Protein AF-A0A6I3GYB7-F1 (afdb_monomer_lite)

Structure (mmCIF, N/CA/C/O backbone):
data_AF-A0A6I3GYB7-F1
#
_entry.id   AF-A0A6I3GYB7-F1
#
loop_
_atom_site.group_PDB
_atom_site.id
_atom_site.type_symbol
_atom_site.label_atom_id
_atom_site.label_alt_id
_atom_site.label_comp_id
_atom_site.label_asym_id
_atom_site.label_entity_id
_atom_site.label_seq_id
_atom_site.pdbx_PDB_ins_code
_atom_site.Cartn_x
_atom_site.Cartn_y
_atom_site.Cartn_z
_atom_site.occupancy
_atom_site.B_iso_or_equiv
_atom_site.auth_seq_id
_atom_site.auth_comp_id
_atom_site.auth_asym_id
_atom_site.auth_atom_id
_atom_site.pdbx_PDB_model_num
ATOM 1 N N . MET A 1 1 ? 23.355 5.301 -6.946 1.00 55.34 1 MET A N 1
ATOM 2 C CA . MET A 1 1 ? 22.120 4.824 -6.289 1.00 55.34 1 MET A CA 1
ATOM 3 C C . MET A 1 1 ? 21.143 4.460 -7.397 1.00 55.34 1 MET A C 1
ATOM 5 O O . MET A 1 1 ? 20.892 5.312 -8.239 1.00 55.34 1 MET A O 1
ATOM 9 N N . ILE A 1 2 ? 20.702 3.204 -7.495 1.00 76.81 2 ILE A N 1
ATOM 10 C CA . ILE A 1 2 ? 19.720 2.808 -8.518 1.00 76.81 2 ILE A CA 1
ATOM 11 C C . ILE A 1 2 ? 18.351 3.260 -8.012 1.00 76.81 2 ILE A C 1
ATOM 13 O O . ILE A 1 2 ? 17.934 2.853 -6.932 1.00 76.81 2 ILE A O 1
ATOM 17 N N . ILE A 1 3 ? 17.693 4.144 -8.756 1.00 87.94 3 ILE A N 1
ATOM 18 C CA . ILE A 1 3 ? 16.354 4.637 -8.422 1.00 87.94 3 ILE A CA 1
ATOM 19 C C . ILE A 1 3 ? 15.356 3.548 -8.803 1.00 87.94 3 ILE A C 1
ATOM 21 O O . ILE A 1 3 ? 15.373 3.114 -9.950 1.00 87.94 3 ILE A O 1
ATOM 25 N N . ASP A 1 4 ? 14.502 3.129 -7.868 1.00 95.19 4 ASP A N 1
ATOM 26 C CA . ASP A 1 4 ? 13.400 2.206 -8.152 1.00 95.19 4 ASP A CA 1
ATOM 27 C C . ASP A 1 4 ? 12.264 2.967 -8.843 1.00 95.19 4 ASP A C 1
ATOM 29 O O . ASP A 1 4 ? 11.547 3.758 -8.230 1.00 95.19 4 ASP A O 1
ATOM 33 N N . THR A 1 5 ? 12.153 2.781 -10.153 1.00 96.81 5 THR A N 1
ATOM 34 C CA . THR A 1 5 ? 11.189 3.491 -10.999 1.00 96.81 5 THR A CA 1
ATOM 35 C C . THR A 1 5 ? 9.921 2.677 -11.213 1.00 96.81 5 THR A C 1
ATOM 37 O O . THR A 1 5 ? 9.912 1.450 -11.143 1.00 96.81 5 THR A O 1
ATOM 40 N N . THR A 1 6 ? 8.840 3.350 -11.602 1.00 97.12 6 THR A N 1
ATOM 41 C CA . THR A 1 6 ? 7.578 2.685 -11.958 1.00 97.12 6 THR A CA 1
ATOM 42 C C . THR A 1 6 ? 7.722 1.715 -13.137 1.00 97.12 6 THR A C 1
ATOM 44 O O . THR A 1 6 ? 6.985 0.735 -13.215 1.00 97.12 6 THR A O 1
ATOM 47 N N . LYS A 1 7 ? 8.681 1.957 -14.048 1.00 96.81 7 LYS A N 1
ATOM 48 C CA . LYS A 1 7 ? 9.011 1.040 -15.151 1.00 96.81 7 LYS A CA 1
ATOM 49 C C . LYS A 1 7 ? 9.621 -0.259 -14.633 1.00 96.81 7 LYS A C 1
ATOM 51 O O . LYS A 1 7 ? 9.180 -1.325 -15.046 1.00 96.81 7 LYS A O 1
ATOM 56 N N . GLN A 1 8 ? 10.594 -0.166 -13.725 1.00 95.81 8 GLN A N 1
ATOM 57 C CA . GLN A 1 8 ? 11.191 -1.347 -13.097 1.00 95.81 8 GLN A CA 1
ATOM 58 C C . GLN A 1 8 ? 10.139 -2.113 -12.313 1.00 95.81 8 GLN A C 1
ATOM 60 O O . GLN A 1 8 ? 9.968 -3.288 -12.579 1.00 95.81 8 GLN A O 1
ATOM 65 N N . ALA A 1 9 ? 9.332 -1.423 -11.505 1.00 97.12 9 ALA A N 1
ATOM 66 C CA . ALA A 1 9 ? 8.258 -2.035 -10.731 1.00 97.12 9 ALA A CA 1
ATOM 67 C C . ALA A 1 9 ? 7.223 -2.828 -11.553 1.00 97.12 9 ALA A C 1
ATOM 69 O O . ALA A 1 9 ? 6.554 -3.706 -11.016 1.00 97.12 9 ALA A O 1
ATOM 70 N N . LYS A 1 10 ? 7.070 -2.548 -12.853 1.00 97.12 10 LYS A N 1
ATOM 71 C CA . LYS A 1 10 ? 6.273 -3.395 -13.757 1.00 97.12 10 LYS A CA 1
ATOM 72 C C . LYS A 1 10 ? 7.041 -4.609 -14.282 1.00 97.12 10 LYS A C 1
ATOM 74 O O . LYS A 1 10 ? 6.424 -5.623 -14.576 1.00 97.12 10 LYS A O 1
ATOM 79 N N . ALA A 1 11 ? 8.353 -4.481 -14.457 1.00 97.12 11 ALA A N 1
ATOM 80 C CA . ALA A 1 11 ? 9.217 -5.510 -15.022 1.00 97.12 11 ALA A CA 1
ATOM 81 C C . ALA A 1 11 ? 9.594 -6.610 -14.014 1.00 97.12 11 ALA A C 1
ATOM 83 O O . ALA A 1 11 ? 9.839 -7.737 -14.431 1.00 97.12 11 ALA A O 1
ATOM 84 N N . ASP A 1 12 ? 9.636 -6.306 -12.714 1.00 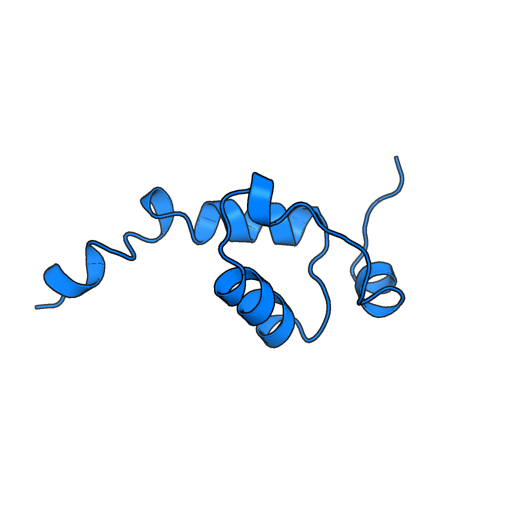95.94 12 ASP A N 1
ATOM 85 C CA . ASP A 1 12 ? 9.995 -7.245 -11.640 1.00 95.94 12 ASP A CA 1
ATOM 86 C C . ASP A 1 12 ? 8.908 -7.321 -10.538 1.00 95.94 12 ASP A C 1
ATOM 88 O O . ASP A 1 12 ? 9.147 -6.958 -9.382 1.00 95.94 12 ASP A O 1
ATOM 92 N N . PRO A 1 13 ? 7.691 -7.796 -10.865 1.00 95.44 13 PRO A N 1
ATOM 93 C CA . PRO A 1 13 ? 6.532 -7.737 -9.966 1.00 95.44 13 PRO A CA 1
ATOM 94 C C . PRO A 1 13 ? 6.704 -8.516 -8.653 1.00 95.44 13 PRO A C 1
ATOM 96 O O . PRO A 1 13 ? 6.053 -8.180 -7.660 1.00 95.44 13 PRO A O 1
ATOM 99 N N . ASP A 1 14 ? 7.578 -9.520 -8.638 1.00 95.69 14 ASP A N 1
ATOM 100 C CA . ASP A 1 14 ? 7.793 -10.432 -7.506 1.00 95.69 14 ASP A CA 1
ATOM 101 C C . ASP A 1 14 ? 9.061 -10.108 -6.708 1.00 95.69 14 ASP A C 1
ATOM 103 O O . ASP A 1 14 ? 9.489 -10.885 -5.856 1.00 95.69 14 ASP A O 1
ATOM 107 N N . LYS A 1 15 ? 9.679 -8.949 -6.970 1.00 95.50 15 LYS A N 1
ATOM 108 C CA . LYS A 1 15 ? 10.796 -8.460 -6.164 1.00 95.50 15 LYS A CA 1
ATOM 109 C C . LYS A 1 15 ? 10.359 -8.325 -4.705 1.00 95.50 15 LYS A C 1
ATOM 111 O O . LYS A 1 15 ? 9.368 -7.660 -4.409 1.00 95.50 15 LYS A O 1
ATOM 116 N N . GLU A 1 16 ? 11.138 -8.912 -3.804 1.00 96.19 16 GLU A N 1
ATOM 117 C CA . GLU A 1 16 ? 10.914 -8.809 -2.366 1.00 96.19 16 GLU A CA 1
ATOM 118 C C . GLU A 1 16 ? 11.032 -7.352 -1.892 1.00 96.19 16 GLU A C 1
ATOM 120 O O . GLU A 1 16 ? 11.909 -6.597 -2.329 1.00 96.19 16 GLU A O 1
ATOM 125 N N . GLN A 1 17 ? 10.115 -6.939 -1.015 1.00 97.06 17 GLN A N 1
ATOM 126 C CA . GLN A 1 17 ? 10.057 -5.584 -0.472 1.00 97.06 17 GLN A CA 1
ATOM 127 C C . GLN A 1 17 ? 9.822 -5.628 1.041 1.00 97.06 17 GLN A C 1
ATOM 129 O O . GLN A 1 17 ? 9.042 -6.466 1.494 1.00 97.06 17 GLN A O 1
ATOM 134 N N . PRO A 1 18 ? 10.418 -4.703 1.815 1.00 97.38 18 PRO A N 1
ATOM 135 C CA . PRO A 1 18 ? 10.380 -4.724 3.275 1.00 97.38 18 PRO A CA 1
ATOM 136 C C . PRO A 1 18 ? 9.077 -4.127 3.841 1.00 97.38 18 PRO A C 1
ATOM 138 O O . PRO A 1 18 ? 9.084 -3.201 4.652 1.00 97.38 18 PRO A O 1
ATOM 141 N N . TRP A 1 19 ? 7.918 -4.570 3.345 1.00 97.69 19 TRP A N 1
ATOM 142 C CA . TRP A 1 19 ? 6.618 -4.027 3.764 1.00 97.69 19 TRP A CA 1
ATOM 143 C C . TRP A 1 19 ? 6.331 -4.326 5.242 1.00 97.69 19 TRP A C 1
ATOM 145 O O . TRP A 1 19 ? 5.779 -3.477 5.942 1.00 97.69 19 TRP A O 1
ATOM 155 N N . SER A 1 20 ? 6.760 -5.492 5.734 1.00 97.44 20 SER A N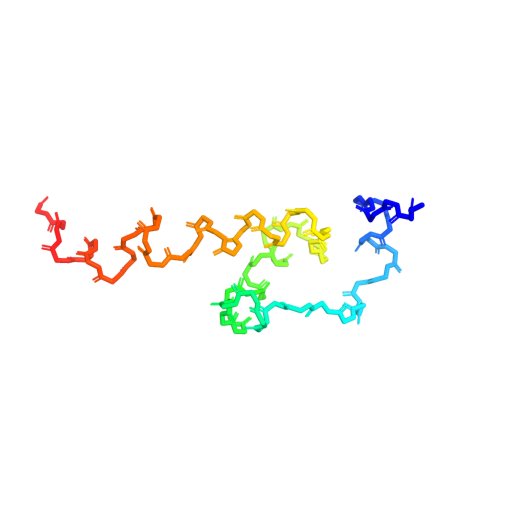 1
ATOM 156 C CA . SER A 1 20 ? 6.587 -5.897 7.129 1.00 97.44 20 SER A CA 1
ATOM 157 C C . SER A 1 20 ? 7.429 -5.061 8.086 1.00 97.44 20 SER A C 1
ATOM 159 O O . SER A 1 20 ? 6.921 -4.635 9.121 1.00 97.44 20 SER A O 1
ATOM 161 N N . GLU A 1 21 ? 8.688 -4.762 7.745 1.00 97.69 21 GLU A N 1
ATOM 162 C CA . GLU A 1 21 ? 9.541 -3.890 8.562 1.00 97.69 21 GLU A CA 1
ATOM 163 C C . GLU A 1 21 ? 9.035 -2.443 8.578 1.00 97.69 21 GLU A C 1
ATOM 165 O O . GLU A 1 21 ? 9.267 -1.715 9.540 1.00 97.69 21 GLU A O 1
ATOM 170 N N . LEU A 1 22 ? 8.305 -2.032 7.536 1.00 97.00 22 LEU A N 1
ATOM 171 C CA . LEU A 1 22 ? 7.629 -0.736 7.462 1.00 97.00 22 LEU A CA 1
ATOM 172 C C . LEU A 1 22 ? 6.296 -0.695 8.231 1.00 97.00 22 LEU A C 1
ATOM 174 O O . LEU A 1 22 ? 5.643 0.348 8.255 1.00 97.00 22 LEU A O 1
ATOM 178 N N . GLY A 1 23 ? 5.893 -1.797 8.870 1.00 96.31 23 GLY A N 1
ATOM 179 C CA . GLY A 1 23 ? 4.691 -1.873 9.702 1.00 96.31 23 GLY A CA 1
ATOM 180 C C . GLY A 1 23 ? 3.386 -2.074 8.931 1.00 96.31 23 GLY A C 1
ATOM 181 O O . GLY A 1 23 ? 2.314 -1.928 9.520 1.00 96.31 23 GLY A O 1
ATOM 182 N N . LEU A 1 24 ? 3.455 -2.411 7.639 1.00 97.44 24 LEU A N 1
ATOM 183 C CA . LEU A 1 24 ? 2.282 -2.815 6.867 1.00 97.44 24 LEU A CA 1
ATOM 184 C C . LEU A 1 24 ? 1.920 -4.264 7.183 1.00 97.44 24 LEU A C 1
ATOM 186 O O . LEU A 1 24 ? 2.783 -5.128 7.354 1.00 97.44 24 LEU A O 1
ATOM 190 N N . LYS A 1 25 ? 0.622 -4.551 7.203 1.00 97.38 25 LYS A N 1
ATOM 191 C CA . LYS A 1 25 ? 0.130 -5.926 7.159 1.00 97.38 25 LYS A CA 1
ATOM 192 C C . LYS A 1 25 ? 0.180 -6.465 5.728 1.00 97.38 25 LYS A C 1
ATOM 194 O O . LYS A 1 25 ? 0.240 -5.712 4.755 1.00 97.38 25 LYS A O 1
ATOM 199 N N . LYS A 1 26 ? 0.114 -7.792 5.595 1.00 97.50 26 LYS A N 1
ATOM 200 C CA . LYS A 1 26 ? 0.142 -8.459 4.287 1.00 97.50 26 LYS A CA 1
ATOM 201 C C . LYS A 1 26 ? -1.012 -8.005 3.385 1.00 97.50 26 LYS A C 1
ATOM 203 O O . LYS A 1 26 ? -0.786 -7.694 2.226 1.00 97.50 26 LYS A O 1
ATOM 208 N N . ASP A 1 27 ? -2.227 -7.942 3.919 1.00 98.00 27 ASP A N 1
ATOM 209 C CA . ASP A 1 27 ? -3.428 -7.485 3.208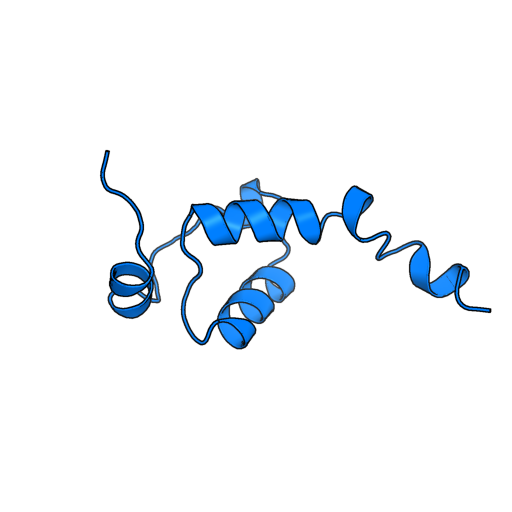 1.00 98.00 27 ASP A CA 1
ATOM 210 C C . ASP A 1 27 ? -3.338 -6.015 2.773 1.00 98.00 27 ASP A C 1
ATOM 212 O O . ASP A 1 27 ? -3.772 -5.674 1.673 1.00 98.00 27 ASP A O 1
ATOM 216 N N . GLU A 1 28 ? -2.720 -5.150 3.583 1.00 98.00 28 GLU A N 1
ATOM 217 C CA . GLU A 1 28 ? -2.451 -3.758 3.201 1.00 98.00 28 GLU A CA 1
ATOM 218 C C . GLU A 1 28 ? -1.467 -3.681 2.024 1.00 98.00 28 GLU A C 1
ATOM 220 O O . GLU A 1 28 ? -1.702 -2.934 1.075 1.00 98.00 28 GLU A O 1
ATOM 225 N N . TYR A 1 29 ? -0.400 -4.487 2.037 1.00 98.25 29 TYR A N 1
ATOM 226 C CA . TYR A 1 29 ? 0.544 -4.564 0.919 1.00 98.25 29 TYR A CA 1
ATOM 227 C C . TYR A 1 29 ? -0.105 -5.096 -0.368 1.00 98.25 29 TYR A C 1
ATOM 229 O O . TYR A 1 29 ? 0.083 -4.500 -1.430 1.00 98.25 29 TYR A O 1
ATOM 237 N N . GLU A 1 30 ? -0.911 -6.158 -0.288 1.00 98.25 30 GLU A N 1
ATOM 238 C CA . GLU A 1 30 ? -1.658 -6.659 -1.452 1.00 98.25 3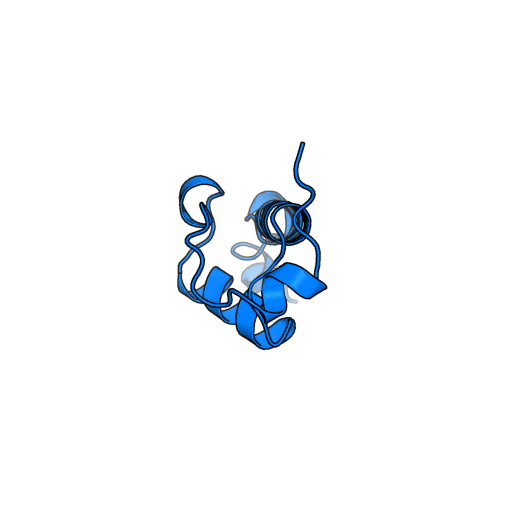0 GLU A CA 1
ATOM 239 C C . GLU A 1 30 ? -2.640 -5.605 -1.985 1.00 98.25 30 GLU A C 1
ATOM 241 O O . GLU A 1 30 ? -2.672 -5.348 -3.186 1.00 98.25 30 GLU A O 1
ATOM 246 N N . SER A 1 31 ? -3.346 -4.893 -1.101 1.00 98.44 31 SER A N 1
ATOM 247 C CA . SER A 1 31 ? -4.247 -3.799 -1.494 1.00 98.44 31 SER A CA 1
ATOM 248 C C . SER A 1 31 ? -3.504 -2.688 -2.247 1.00 98.44 31 SER A C 1
ATOM 250 O O . SER A 1 31 ? -4.006 -2.151 -3.233 1.00 98.44 31 SER A O 1
ATOM 252 N N . ILE A 1 32 ? -2.281 -2.345 -1.826 1.00 98.38 32 ILE A N 1
ATOM 253 C CA . ILE A 1 32 ? -1.433 -1.380 -2.544 1.00 98.38 32 ILE A CA 1
ATOM 254 C C . ILE A 1 32 ? -1.094 -1.899 -3.947 1.00 98.38 32 ILE A C 1
ATOM 256 O O . ILE A 1 32 ? -1.167 -1.137 -4.915 1.00 98.38 32 ILE A O 1
ATOM 260 N N . ARG A 1 33 ? -0.746 -3.187 -4.082 1.00 98.25 33 ARG A N 1
ATOM 261 C CA . ARG A 1 33 ? -0.456 -3.805 -5.388 1.00 98.25 33 ARG A CA 1
ATOM 262 C C . ARG A 1 33 ? -1.670 -3.774 -6.310 1.00 98.25 33 ARG A C 1
ATOM 264 O O . ARG A 1 33 ? -1.519 -3.456 -7.489 1.00 98.25 33 ARG A O 1
ATOM 271 N N . GLU A 1 34 ? -2.856 -4.052 -5.776 1.00 98.50 34 GLU A N 1
ATOM 272 C CA . GLU A 1 34 ? -4.125 -3.987 -6.506 1.00 98.50 34 GLU A CA 1
ATOM 273 C C . GLU A 1 34 ? -4.437 -2.561 -6.980 1.00 98.50 34 GLU A C 1
ATOM 275 O O . GLU A 1 34 ? -4.708 -2.358 -8.163 1.00 98.50 34 GLU A O 1
ATOM 280 N N . ILE A 1 35 ? -4.316 -1.560 -6.097 1.00 98.38 35 ILE A N 1
ATOM 281 C CA . ILE A 1 35 ? -4.539 -0.140 -6.428 1.00 98.38 35 ILE A CA 1
ATOM 282 C C . ILE A 1 35 ? -3.585 0.332 -7.535 1.00 98.38 35 ILE A C 1
ATOM 284 O O . ILE A 1 35 ? -3.985 1.085 -8.425 1.00 98.38 35 ILE A O 1
ATOM 288 N N . LEU A 1 36 ? -2.317 -0.087 -7.487 1.00 97.88 36 LEU A N 1
ATOM 289 C CA . LEU A 1 36 ? -1.295 0.340 -8.447 1.00 97.88 36 LEU A CA 1
ATOM 290 C C . LEU A 1 36 ? -1.265 -0.504 -9.733 1.00 97.88 36 LEU A C 1
ATOM 292 O O . LEU A 1 36 ? -0.683 -0.063 -10.730 1.00 97.88 36 LEU A O 1
ATOM 296 N N . GLY A 1 37 ? -1.831 -1.715 -9.719 1.00 98.00 37 GLY A N 1
ATOM 297 C CA . GLY A 1 37 ? -1.730 -2.701 -10.802 1.00 98.00 37 GLY A CA 1
ATOM 298 C C . GLY A 1 37 ? -0.308 -3.239 -11.032 1.00 98.00 37 GLY A C 1
ATOM 299 O O . GLY A 1 37 ? 0.021 -3.678 -12.134 1.00 98.00 37 GLY A O 1
ATOM 300 N N . ARG A 1 38 ? 0.569 -3.120 -10.029 1.00 97.88 38 ARG A N 1
ATOM 301 C CA . ARG A 1 38 ? 1.986 -3.538 -10.017 1.00 97.88 38 ARG A CA 1
ATOM 302 C C . ARG A 1 38 ? 2.507 -3.501 -8.581 1.00 97.88 38 ARG A C 1
ATOM 304 O O . ARG A 1 38 ? 1.851 -2.939 -7.708 1.00 97.88 38 ARG A O 1
ATOM 311 N N . ARG A 1 39 ? 3.732 -3.976 -8.337 1.00 97.94 39 ARG A N 1
ATOM 312 C CA . ARG A 1 39 ? 4.393 -3.674 -7.059 1.00 97.94 39 ARG A CA 1
ATOM 313 C C . ARG A 1 39 ? 4.624 -2.156 -6.897 1.00 97.94 39 ARG A C 1
ATOM 315 O O . ARG A 1 39 ? 4.855 -1.459 -7.898 1.00 97.94 39 ARG A O 1
ATOM 322 N N . PRO A 1 40 ? 4.579 -1.608 -5.672 1.00 98.31 40 PRO A N 1
ATOM 323 C CA . PRO A 1 40 ? 5.000 -0.233 -5.434 1.00 98.31 40 PRO A CA 1
ATOM 324 C C . PRO A 1 40 ? 6.508 -0.078 -5.669 1.00 98.31 40 PRO A C 1
ATOM 326 O O . PRO A 1 40 ? 7.292 -1.018 -5.519 1.00 98.31 40 PRO A O 1
ATOM 329 N N . THR A 1 41 ? 6.937 1.131 -6.012 1.00 98.19 41 THR A N 1
ATOM 330 C CA . THR A 1 41 ? 8.344 1.533 -5.880 1.00 98.19 41 THR A CA 1
ATOM 331 C C . THR A 1 41 ? 8.720 1.660 -4.403 1.00 98.19 41 THR A C 1
ATOM 333 O O . THR A 1 41 ? 7.845 1.799 -3.548 1.00 98.19 41 THR A O 1
ATOM 336 N N . SER A 1 42 ? 10.014 1.678 -4.074 1.00 96.88 42 SER A N 1
ATOM 337 C CA . SER A 1 42 ? 10.468 1.919 -2.692 1.00 96.88 42 SER A CA 1
ATOM 338 C C . SER A 1 42 ? 9.896 3.207 -2.078 1.00 96.88 42 SER A C 1
ATOM 340 O O . SER A 1 42 ? 9.519 3.208 -0.909 1.00 96.88 42 SER A O 1
ATOM 342 N N . ALA A 1 43 ? 9.797 4.289 -2.858 1.00 96.94 43 ALA A N 1
ATOM 343 C CA . ALA A 1 43 ? 9.253 5.561 -2.380 1.00 96.94 43 ALA A CA 1
ATOM 344 C C . ALA A 1 43 ? 7.732 5.501 -2.162 1.00 96.94 43 ALA A C 1
ATOM 346 O O . ALA A 1 43 ? 7.240 5.984 -1.146 1.00 96.94 43 ALA A O 1
ATOM 347 N N . GLU A 1 44 ? 6.991 4.878 -3.085 1.00 98.31 44 GLU A N 1
ATOM 348 C CA . GLU A 1 44 ? 5.548 4.661 -2.921 1.00 98.31 44 GLU A CA 1
ATOM 349 C C . GLU A 1 44 ? 5.266 3.780 -1.701 1.00 98.31 44 GLU A C 1
ATOM 351 O O . GLU A 1 44 ? 4.406 4.122 -0.896 1.00 98.31 44 GLU A O 1
ATOM 356 N N . LEU A 1 45 ? 6.017 2.689 -1.520 1.00 98.19 45 LEU A N 1
ATOM 357 C CA . LEU A 1 45 ? 5.841 1.779 -0.389 1.00 98.19 45 LEU A CA 1
ATOM 358 C C . LEU A 1 45 ? 6.047 2.494 0.955 1.00 98.19 45 LEU A C 1
ATOM 360 O O . LEU A 1 45 ? 5.221 2.349 1.853 1.00 98.19 45 LEU A O 1
ATOM 364 N N . ALA A 1 46 ? 7.107 3.299 1.072 1.00 97.56 46 ALA A N 1
ATOM 365 C CA . ALA A 1 46 ? 7.362 4.107 2.264 1.00 97.56 46 ALA A CA 1
ATOM 366 C C . ALA A 1 46 ? 6.270 5.167 2.499 1.00 97.56 46 ALA A C 1
ATOM 368 O O . ALA A 1 46 ? 5.897 5.441 3.635 1.00 97.56 46 ALA A O 1
ATOM 369 N N . MET A 1 47 ? 5.727 5.758 1.431 1.00 98.19 47 MET A N 1
ATOM 370 C CA . MET A 1 47 ? 4.627 6.715 1.553 1.00 98.19 47 MET A CA 1
ATOM 371 C C . MET A 1 47 ? 3.347 6.038 2.059 1.00 98.19 47 MET A C 1
ATOM 373 O O . MET A 1 47 ? 2.711 6.532 2.989 1.00 98.19 47 MET A O 1
ATOM 377 N N . TYR A 1 48 ? 2.980 4.891 1.482 1.00 98.38 48 TYR A N 1
ATOM 378 C CA . TYR A 1 48 ? 1.811 4.131 1.919 1.00 98.38 48 TYR A CA 1
ATOM 379 C C . TYR A 1 48 ? 1.937 3.659 3.368 1.00 98.38 48 TYR A C 1
ATOM 381 O O . TYR A 1 48 ? 0.963 3.773 4.108 1.00 98.38 48 TYR A O 1
ATOM 389 N N . SER A 1 49 ? 3.114 3.192 3.801 1.00 97.81 49 SER A N 1
ATOM 390 C CA . SER A 1 49 ? 3.300 2.729 5.182 1.00 97.81 49 SER A CA 1
ATOM 391 C C . SER A 1 49 ? 3.045 3.831 6.212 1.00 97.81 49 SER A C 1
ATOM 393 O O . SER A 1 49 ? 2.372 3.596 7.215 1.00 97.81 49 SER A O 1
ATOM 395 N N . VAL A 1 50 ? 3.494 5.060 5.936 1.00 97.88 50 VAL A N 1
ATOM 396 C CA . VAL A 1 50 ? 3.212 6.220 6.792 1.00 97.88 50 VAL A CA 1
ATOM 397 C C . VAL A 1 50 ? 1.728 6.574 6.748 1.00 97.88 50 VAL A C 1
ATOM 399 O O . VAL A 1 50 ? 1.081 6.652 7.792 1.00 97.88 50 VAL A O 1
ATOM 402 N N . MET A 1 51 ? 1.164 6.745 5.552 1.00 97.88 51 MET A N 1
ATOM 403 C CA . MET A 1 51 ? -0.212 7.224 5.386 1.00 97.88 51 MET A CA 1
ATOM 404 C C . MET A 1 51 ? -1.262 6.251 5.933 1.00 97.88 51 MET A C 1
ATOM 406 O O . MET A 1 51 ? -2.303 6.685 6.425 1.00 97.88 51 MET A O 1
ATOM 410 N N . TRP A 1 52 ? -1.005 4.946 5.856 1.00 97.31 52 TRP A N 1
ATOM 411 C CA . TRP A 1 52 ? -1.912 3.903 6.342 1.00 97.31 52 TRP A CA 1
ATOM 412 C C . TRP A 1 52 ? -1.597 3.464 7.776 1.00 97.31 52 TRP A C 1
ATOM 414 O O . TRP A 1 52 ? -2.288 2.604 8.327 1.00 97.31 52 TRP A O 1
ATOM 424 N N . SER A 1 53 ? -0.600 4.071 8.426 1.00 96.31 53 SER A N 1
ATOM 425 C CA . SER A 1 53 ? -0.360 3.885 9.858 1.00 96.31 53 SER A CA 1
ATOM 426 C C . SER A 1 53 ? -1.578 4.315 10.684 1.00 96.31 53 SER A C 1
ATOM 428 O O . SER A 1 53 ? -2.389 5.137 10.248 1.00 96.31 53 SER A O 1
ATOM 430 N N . GLU A 1 54 ? -1.720 3.785 11.901 1.00 95.00 54 GLU A N 1
ATOM 431 C CA . GLU A 1 54 ? -2.805 4.206 12.803 1.00 95.00 54 GLU A CA 1
ATOM 432 C C . GLU A 1 54 ? -2.755 5.713 13.084 1.00 95.00 54 GLU A C 1
ATOM 434 O O . GLU A 1 54 ? -3.789 6.370 13.073 1.00 95.00 54 GLU A O 1
ATOM 439 N N . HIS A 1 55 ? -1.555 6.269 13.272 1.00 93.94 55 HIS A N 1
ATOM 440 C CA . HIS A 1 55 ? -1.374 7.679 13.606 1.00 93.94 55 HIS A CA 1
ATOM 441 C C . HIS A 1 55 ? -1.909 8.620 12.518 1.00 93.94 55 HIS A C 1
ATOM 443 O O . HIS A 1 55 ? -2.538 9.624 12.838 1.00 93.94 55 HIS A O 1
ATOM 449 N N . CYS A 1 56 ? -1.687 8.291 11.242 1.00 95.38 56 CYS A N 1
ATOM 450 C CA . CYS A 1 56 ? -2.143 9.125 10.129 1.00 95.38 56 CYS A CA 1
ATOM 451 C C . CYS A 1 56 ? -3.588 8.829 9.711 1.00 95.38 56 CYS A C 1
ATOM 453 O O . CYS A 1 56 ? -4.330 9.744 9.358 1.00 95.38 56 CYS A O 1
ATOM 455 N N . SER A 1 57 ? -3.994 7.558 9.718 1.00 94.38 57 SER A N 1
ATOM 456 C CA . SER A 1 57 ? -5.300 7.145 9.186 1.00 94.38 57 SER A CA 1
ATOM 457 C C . SER A 1 57 ? -6.429 7.180 10.216 1.00 94.38 57 SER A C 1
ATOM 459 O O . SER A 1 57 ? -7.600 7.192 9.825 1.00 94.38 57 SER A O 1
ATOM 461 N N . TYR A 1 58 ? -6.097 7.157 11.514 1.00 94.94 58 TYR A N 1
ATOM 462 C CA . TYR A 1 58 ? -7.040 6.938 12.615 1.00 94.94 58 TYR A CA 1
ATOM 463 C C . TYR A 1 58 ? -7.920 5.699 12.393 1.00 94.94 58 TYR A C 1
ATOM 465 O O . TYR A 1 58 ? -9.080 5.681 12.806 1.00 94.94 58 TYR A O 1
ATOM 473 N N . LYS A 1 59 ? -7.423 4.683 11.672 1.00 91.06 59 LYS A N 1
ATOM 474 C CA . LYS A 1 59 ? -8.242 3.577 11.152 1.00 91.06 59 LYS A CA 1
ATOM 475 C C . LYS A 1 59 ? -8.988 2.812 12.244 1.00 91.06 59 LYS A C 1
ATOM 477 O O . LYS A 1 59 ? -10.133 2.424 12.015 1.00 91.06 59 LYS A O 1
ATOM 482 N N . SER A 1 60 ? -8.404 2.670 13.434 1.00 92.25 60 SER A N 1
ATOM 483 C CA . SER A 1 60 ? -9.060 2.009 14.568 1.00 92.25 60 SER A CA 1
ATOM 484 C C . SER A 1 60 ? -10.071 2.919 15.267 1.00 92.25 60 SER A C 1
ATOM 486 O O . SER 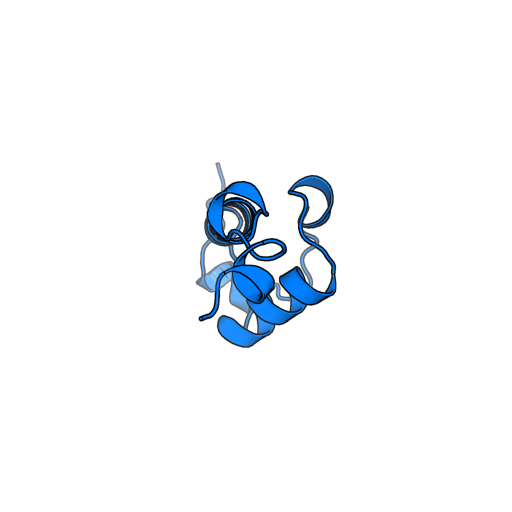A 1 60 ? -11.123 2.457 15.701 1.00 92.25 60 SER A O 1
ATOM 488 N N . SER A 1 61 ? -9.786 4.220 15.357 1.00 93.25 61 SER A N 1
ATOM 489 C CA . SER A 1 61 ? -10.653 5.183 16.058 1.00 93.25 61 SER A CA 1
ATOM 490 C C . SER A 1 61 ? -11.814 5.697 15.198 1.00 93.25 61 SER A C 1
ATOM 492 O O . SER A 1 61 ? -12.891 5.994 15.712 1.00 93.25 61 SER A O 1
ATOM 494 N N . LYS A 1 62 ? -11.635 5.775 13.874 1.00 92.56 62 LYS A N 1
ATOM 495 C CA . LYS A 1 62 ? -12.588 6.374 12.926 1.00 92.56 62 LYS A CA 1
ATOM 496 C C . LYS A 1 62 ? -13.967 5.721 12.971 1.00 92.56 62 LYS A C 1
ATOM 498 O O . LYS A 1 62 ? -14.958 6.421 12.798 1.00 92.56 62 LYS A O 1
ATOM 503 N N . ILE A 1 63 ? -14.052 4.411 13.209 1.00 93.50 63 ILE A N 1
ATOM 504 C CA . ILE A 1 63 ? -15.341 3.704 13.289 1.00 93.50 63 ILE A CA 1
ATOM 505 C C . ILE A 1 63 ? -16.213 4.202 14.450 1.00 93.50 63 ILE A C 1
ATOM 507 O O . ILE A 1 63 ? -17.426 4.271 14.294 1.00 93.50 63 ILE A O 1
ATOM 511 N N . TYR A 1 64 ? -15.604 4.608 15.566 1.00 92.88 64 TYR A N 1
ATOM 512 C CA . TYR A 1 64 ? -16.308 5.103 16.753 1.00 92.88 64 TYR A CA 1
ATOM 513 C C . TYR A 1 64 ? -16.643 6.594 16.662 1.00 92.88 64 TYR A C 1
ATOM 515 O O . TYR A 1 64 ? -17.502 7.086 17.386 1.00 92.88 64 TYR A O 1
ATOM 523 N N . LEU A 1 65 ? -15.954 7.316 15.776 1.00 91.69 65 LEU A N 1
ATOM 524 C CA . LEU A 1 65 ? -16.121 8.754 15.568 1.00 91.69 65 LEU A CA 1
ATOM 525 C C . LEU A 1 65 ? -17.091 9.089 14.424 1.00 91.69 65 LEU A 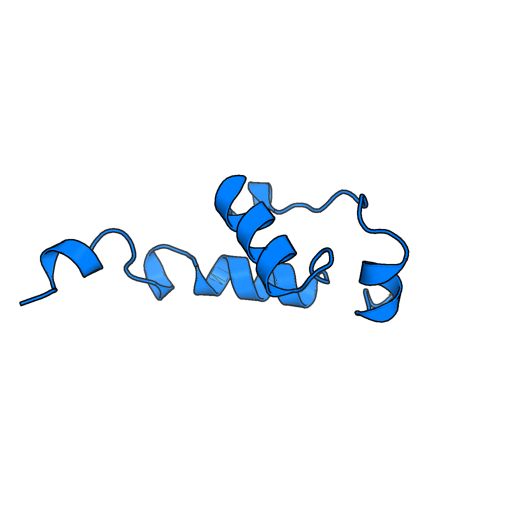C 1
ATOM 527 O O . LEU A 1 65 ? -17.341 10.265 14.167 1.00 91.69 65 LEU A O 1
ATOM 531 N N . ARG A 1 66 ? -17.635 8.085 13.723 1.00 80.94 66 ARG A N 1
ATOM 532 C CA . ARG A 1 66 ? -18.707 8.286 12.737 1.00 80.94 66 ARG A CA 1
ATOM 533 C C . ARG A 1 66 ? -20.036 8.461 13.481 1.00 80.94 66 ARG A C 1
ATOM 535 O O . ARG A 1 66 ? -20.607 7.469 13.924 1.00 80.94 66 ARG A O 1
ATOM 542 N N . GLN A 1 67 ? -20.482 9.710 13.618 1.00 71.94 67 GLN A N 1
ATOM 543 C CA . GLN A 1 67 ? -21.848 10.093 14.005 1.00 71.94 67 GLN A CA 1
ATOM 544 C C . GLN A 1 67 ? -22.656 10.455 12.761 1.00 71.94 67 GLN A C 1
ATOM 546 O O . GLN A 1 67 ? -22.063 11.085 11.852 1.00 71.94 67 GLN A O 1
#

Secondary structure (DSSP, 8-state):
-----HHHHHH-TT----TTTTT--HHHHHHHHHHHTSPPPHHHHHHHHHHTSHHHH-TTTHHHH--

pLDDT: mean 94.97, std 6.75, range [55.34, 98.5]

Sequence (67 aa):
MIIDTTKQAKADPDKEQPWSELGLKKDEYESIREILGRRPTSAELAMYSVMWSEHCSYKSSKIYLRQ

Radius of gyration: 13.69 Å; chains: 1; bounding box: 44×20×32 Å

Foldseek 3Di:
DDFFDPVVQAVCQPDDDPLVVLVDDPVLQVVLCVVSVTHDGNVRSNVSSVCVDCVNPVVVVVVVVDD